Protein AF-A0A3D3PID1-F1 (afdb_monomer)

Structure (mmCIF, N/CA/C/O backbone):
data_AF-A0A3D3PID1-F1
#
_entry.id   AF-A0A3D3PID1-F1
#
loop_
_atom_site.group_PDB
_atom_site.id
_atom_site.type_symbol
_atom_site.label_atom_id
_atom_site.label_alt_id
_atom_site.label_comp_id
_atom_site.label_asym_id
_atom_site.label_entity_id
_atom_site.label_seq_id
_atom_site.pdbx_PDB_ins_code
_atom_site.Cartn_x
_atom_site.Cartn_y
_atom_site.Cartn_z
_atom_site.occupancy
_atom_site.B_iso_or_equiv
_atom_site.auth_seq_id
_atom_site.auth_comp_id
_atom_site.auth_asym_id
_atom_site.auth_atom_id
_atom_site.pdbx_PDB_model_num
ATOM 1 N N . GLY A 1 1 ? 4.902 16.224 2.330 1.00 88.00 1 GLY A N 1
ATOM 2 C CA . GLY A 1 1 ? 5.478 15.725 1.061 1.00 88.00 1 GLY A CA 1
ATOM 3 C C . GLY A 1 1 ? 4.628 14.599 0.493 1.00 88.00 1 GLY A C 1
ATOM 4 O O . GLY A 1 1 ? 3.591 14.297 1.069 1.00 88.00 1 GLY A O 1
ATOM 5 N N . ALA A 1 2 ? 5.029 13.984 -0.628 1.00 91.69 2 ALA A N 1
ATOM 6 C CA . ALA A 1 2 ? 4.224 12.952 -1.305 1.00 91.69 2 ALA A CA 1
ATOM 7 C C . ALA A 1 2 ? 3.969 11.706 -0.432 1.00 91.69 2 ALA A C 1
ATOM 9 O O . ALA A 1 2 ? 2.847 11.214 -0.383 1.00 91.69 2 ALA A O 1
ATOM 10 N N . LEU A 1 3 ? 4.976 11.255 0.325 1.00 93.56 3 LEU A N 1
ATOM 11 C CA . LEU A 1 3 ? 4.821 10.160 1.292 1.00 93.56 3 LEU A CA 1
ATOM 12 C C . LEU A 1 3 ? 3.854 10.509 2.434 1.00 93.56 3 LEU A C 1
ATOM 14 O O . LEU A 1 3 ? 3.068 9.664 2.851 1.00 93.56 3 LEU A O 1
ATOM 18 N N . ASP A 1 4 ? 3.869 11.750 2.927 1.00 94.12 4 ASP A N 1
ATOM 19 C CA . ASP A 1 4 ? 2.924 12.183 3.966 1.00 94.12 4 ASP A CA 1
ATOM 20 C C . ASP A 1 4 ? 1.488 12.185 3.439 1.00 94.12 4 ASP A C 1
ATOM 22 O O . ASP A 1 4 ? 0.581 11.716 4.120 1.00 94.12 4 ASP A O 1
ATOM 26 N N . ALA A 1 5 ? 1.290 12.661 2.206 1.00 96.06 5 ALA A N 1
ATOM 27 C CA . ALA A 1 5 ? -0.013 12.638 1.551 1.00 96.06 5 ALA A CA 1
ATOM 28 C C . ALA A 1 5 ? -0.512 11.200 1.343 1.00 96.06 5 ALA A C 1
ATOM 30 O O . ALA A 1 5 ? -1.659 10.911 1.667 1.00 96.06 5 ALA A O 1
ATOM 31 N N . LEU A 1 6 ? 0.355 10.287 0.887 1.00 94.81 6 LEU A N 1
ATOM 32 C CA . LEU A 1 6 ? 0.024 8.865 0.758 1.00 94.81 6 LEU A CA 1
ATOM 33 C C . LEU A 1 6 ? -0.426 8.272 2.099 1.00 94.81 6 LEU A C 1
ATOM 35 O O . LEU A 1 6 ? -1.483 7.653 2.171 1.00 94.81 6 LEU A O 1
ATOM 39 N N . ASN A 1 7 ? 0.340 8.502 3.168 1.00 95.00 7 ASN A N 1
ATOM 40 C CA . ASN A 1 7 ? -0.002 8.010 4.502 1.00 95.00 7 ASN A CA 1
ATOM 41 C C . ASN A 1 7 ? -1.343 8.571 5.000 1.00 95.00 7 ASN A C 1
ATOM 43 O O . ASN A 1 7 ? -2.144 7.824 5.555 1.00 95.00 7 ASN A O 1
ATOM 47 N N . LEU A 1 8 ? -1.604 9.865 4.791 1.00 96.25 8 LEU A N 1
ATOM 48 C CA . LEU A 1 8 ? -2.877 10.487 5.165 1.00 96.25 8 LEU A CA 1
ATOM 49 C C . LEU A 1 8 ? -4.050 9.873 4.401 1.00 96.25 8 LEU A C 1
ATOM 51 O O . LEU A 1 8 ? -5.071 9.563 5.010 1.00 96.25 8 LEU A O 1
ATOM 55 N N . CYS A 1 9 ? -3.899 9.663 3.093 1.00 96.94 9 CYS A N 1
ATOM 56 C CA . CYS A 1 9 ?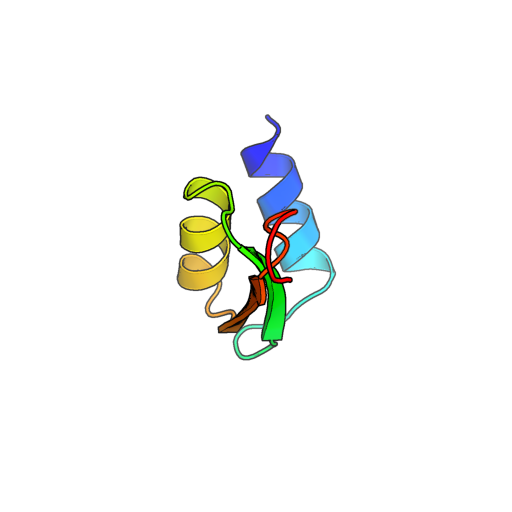 -4.924 9.019 2.279 1.00 96.94 9 CYS A CA 1
ATOM 57 C C . CYS A 1 9 ? -5.208 7.597 2.765 1.00 96.94 9 CYS A C 1
ATOM 59 O O . CYS A 1 9 ? -6.368 7.264 2.980 1.00 96.94 9 CYS A O 1
ATOM 61 N N . LEU A 1 10 ? -4.169 6.788 2.994 1.00 96.56 10 LEU A N 1
ATOM 62 C CA . LEU A 1 10 ? -4.319 5.417 3.486 1.00 96.56 10 LEU A CA 1
ATOM 63 C C . LEU A 1 10 ? -5.076 5.388 4.818 1.00 96.56 10 LEU A C 1
ATOM 65 O O . LEU A 1 10 ? -6.067 4.675 4.935 1.00 96.56 10 LEU A O 1
ATOM 69 N N . LEU A 1 11 ? -4.693 6.226 5.785 1.00 96.31 11 LEU A N 1
ATOM 70 C CA . LEU A 1 11 ? -5.382 6.313 7.079 1.00 96.31 11 LEU A CA 1
ATOM 71 C C . LEU A 1 11 ? -6.835 6.797 6.969 1.00 96.31 11 LEU A C 1
ATOM 73 O O . LEU A 1 11 ? -7.656 6.459 7.817 1.00 96.31 11 LEU A O 1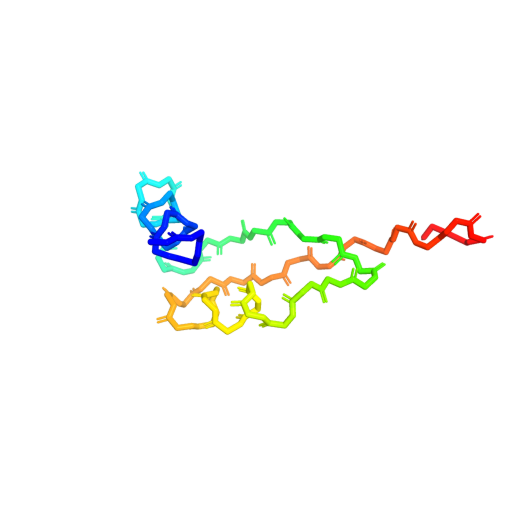
ATOM 77 N N . ALA A 1 12 ? -7.160 7.604 5.957 1.00 97.75 12 ALA A N 1
ATOM 78 C CA . ALA A 1 12 ? -8.509 8.123 5.759 1.00 97.75 12 ALA A CA 1
ATOM 79 C C . ALA A 1 12 ? -9.468 7.093 5.141 1.00 97.75 12 ALA A C 1
ATOM 81 O O . ALA A 1 12 ? -10.674 7.178 5.373 1.00 97.75 12 ALA A O 1
ATOM 82 N N . VAL A 1 13 ? -8.954 6.151 4.341 1.00 97.38 13 VAL A N 1
ATOM 83 C CA . VAL A 1 13 ? -9.783 5.250 3.517 1.00 97.38 13 VAL A CA 1
ATOM 84 C C . VAL A 1 13 ? -9.646 3.769 3.864 1.00 97.38 13 VAL A C 1
ATOM 86 O O . VAL A 1 13 ? -10.386 2.962 3.311 1.00 97.38 13 VAL A O 1
ATOM 89 N N . THR A 1 14 ? -8.738 3.406 4.770 1.00 97.62 14 THR A N 1
ATOM 90 C CA . THR A 1 14 ? -8.481 2.014 5.171 1.00 97.62 14 THR A CA 1
ATOM 91 C C . THR A 1 14 ? -8.436 1.863 6.688 1.00 97.62 14 THR A C 1
ATOM 93 O O . THR A 1 14 ? -8.371 2.840 7.441 1.00 97.62 14 THR A O 1
ATOM 96 N N . ARG A 1 15 ? -8.468 0.617 7.148 1.00 97.31 15 ARG A N 1
ATOM 97 C CA . ARG A 1 15 ? -8.264 0.199 8.535 1.00 97.31 15 ARG A CA 1
ATOM 98 C C . ARG A 1 15 ? -7.207 -0.906 8.580 1.00 97.31 15 ARG A C 1
ATOM 100 O O . ARG A 1 15 ? -7.068 -1.637 7.604 1.00 97.31 15 ARG A O 1
ATOM 107 N N . PRO A 1 16 ? -6.488 -1.077 9.704 1.00 96.62 16 PRO A N 1
ATOM 108 C CA . PRO A 1 16 ? -5.579 -2.209 9.862 1.00 96.62 16 PRO A CA 1
ATOM 109 C C . PRO A 1 16 ? -6.290 -3.539 9.572 1.00 96.62 16 PRO A C 1
ATOM 111 O O . PRO A 1 16 ? -7.375 -3.786 10.102 1.00 96.62 16 PRO A O 1
ATOM 114 N N . GLY A 1 17 ? -5.675 -4.374 8.738 1.00 95.81 17 GLY A N 1
ATOM 115 C CA . GLY A 1 17 ? -6.235 -5.621 8.215 1.00 95.81 17 GLY A CA 1
ATOM 116 C C . GLY A 1 17 ? -6.911 -5.502 6.845 1.00 95.81 17 GLY A C 1
ATOM 117 O O . GLY A 1 17 ? -7.186 -6.533 6.240 1.00 95.81 17 GLY A O 1
ATOM 118 N N . ASP A 1 18 ? -7.159 -4.291 6.336 1.00 98.00 18 ASP A N 1
ATOM 119 C CA . ASP A 1 18 ? -7.674 -4.110 4.977 1.00 98.00 18 ASP A CA 1
ATOM 120 C 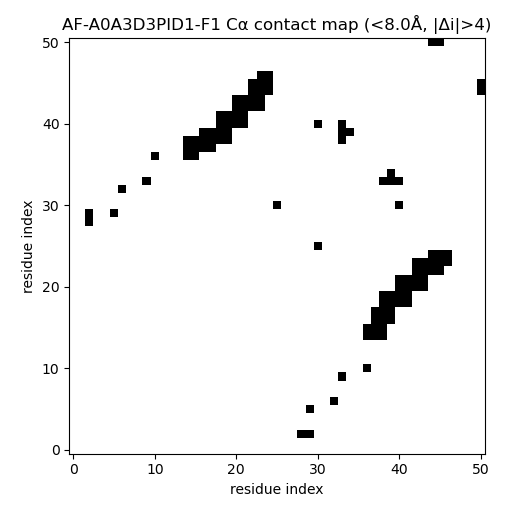C . ASP A 1 18 ? -6.591 -4.413 3.931 1.00 98.00 18 ASP A C 1
ATOM 122 O O . ASP A 1 18 ? -5.394 -4.183 4.147 1.00 98.00 18 ASP A O 1
ATOM 126 N N . SER A 1 19 ? -7.026 -4.884 2.762 1.00 96.81 19 SER A N 1
ATOM 127 C CA . SER A 1 19 ? -6.140 -5.152 1.631 1.00 96.81 19 SER A CA 1
ATOM 128 C C . SER A 1 19 ? -6.103 -3.976 0.652 1.00 96.81 19 SER A C 1
ATOM 130 O O . SER A 1 19 ? -7.133 -3.386 0.318 1.00 96.81 19 SER A O 1
ATOM 132 N N . VAL A 1 20 ? -4.915 -3.663 0.139 1.00 96.31 20 VAL A N 1
ATOM 133 C CA . VAL A 1 20 ? -4.684 -2.618 -0.864 1.00 96.31 20 VAL A CA 1
ATOM 134 C C . VAL A 1 20 ? -4.009 -3.234 -2.080 1.00 96.31 20 VAL A C 1
ATOM 136 O O . VAL A 1 20 ? -2.964 -3.870 -1.968 1.00 96.31 20 VAL A O 1
ATOM 139 N N . ILE A 1 21 ? -4.600 -3.019 -3.254 1.00 95.75 21 ILE A N 1
ATOM 140 C CA . ILE A 1 21 ? -4.002 -3.439 -4.521 1.00 95.75 21 ILE A CA 1
ATOM 141 C C . ILE A 1 21 ? -2.861 -2.487 -4.874 1.00 95.75 21 ILE A C 1
ATOM 143 O O . ILE A 1 21 ? -3.031 -1.266 -4.853 1.00 95.75 21 ILE A O 1
ATOM 147 N N . ILE A 1 22 ? -1.719 -3.055 -5.243 1.00 94.00 22 ILE A N 1
ATOM 148 C CA . ILE A 1 22 ? -0.548 -2.326 -5.722 1.00 94.00 22 ILE A CA 1
ATOM 149 C C . ILE A 1 22 ? -0.027 -2.963 -7.006 1.00 94.00 22 ILE A C 1
ATOM 151 O O . ILE A 1 22 ? -0.165 -4.163 -7.222 1.00 94.00 22 ILE A O 1
ATOM 155 N N . GLU A 1 23 ? 0.578 -2.158 -7.871 1.00 92.69 23 GLU A N 1
ATOM 156 C CA . GLU A 1 23 ? 1.260 -2.684 -9.051 1.00 92.69 23 GLU A CA 1
ATOM 157 C C . GLU A 1 23 ? 2.554 -3.426 -8.679 1.00 92.69 23 GLU A C 1
ATOM 159 O O . GLU A 1 23 ? 3.120 -3.200 -7.613 1.00 92.69 23 GLU A O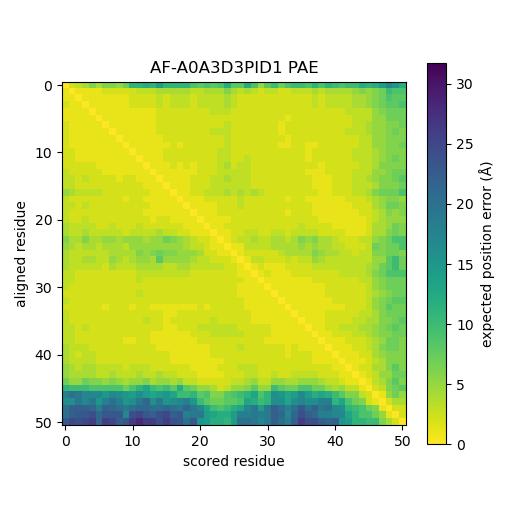 1
ATOM 164 N N . SER A 1 24 ? 3.046 -4.299 -9.554 1.00 90.12 24 SER A N 1
ATOM 165 C CA . SER A 1 24 ? 4.366 -4.916 -9.422 1.00 90.12 24 SER A CA 1
ATOM 166 C C . SER A 1 24 ? 5.114 -4.820 -10.759 1.00 90.12 24 SER A C 1
ATOM 168 O O . SER A 1 24 ? 4.614 -5.316 -11.776 1.00 90.12 24 SER A O 1
ATOM 170 N N . PRO A 1 25 ? 6.297 -4.172 -10.799 1.00 89.44 25 PRO A N 1
ATOM 171 C CA . PRO A 1 25 ? 7.047 -3.633 -9.659 1.00 89.44 25 PRO A CA 1
ATOM 172 C C . PRO A 1 25 ? 6.502 -2.286 -9.141 1.00 89.44 25 PRO A C 1
ATOM 174 O O . PRO A 1 25 ? 6.153 -1.414 -9.931 1.00 89.44 25 PRO A O 1
ATOM 177 N N . THR A 1 26 ? 6.518 -2.079 -7.818 1.00 89.62 26 THR A N 1
ATOM 178 C CA . THR A 1 26 ? 6.120 -0.808 -7.174 1.00 89.62 26 THR A CA 1
ATOM 179 C C . THR A 1 26 ? 7.272 -0.099 -6.460 1.00 89.62 26 THR A C 1
ATOM 181 O O . THR A 1 26 ? 8.358 -0.639 -6.239 1.00 89.62 26 THR A O 1
ATOM 184 N N . PHE A 1 27 ? 7.015 1.141 -6.052 1.00 89.44 27 PHE A N 1
ATOM 185 C CA . PHE A 1 27 ? 7.877 1.923 -5.181 1.00 89.44 27 PHE A CA 1
ATOM 186 C C . PHE A 1 27 ? 7.892 1.365 -3.748 1.00 89.44 27 PHE A C 1
ATOM 188 O O . PHE A 1 27 ? 6.880 1.354 -3.051 1.00 89.44 27 PHE A O 1
ATOM 195 N N . TYR A 1 28 ? 9.079 1.004 -3.257 1.00 89.25 28 TYR A N 1
ATOM 196 C CA . TYR A 1 28 ? 9.263 0.397 -1.932 1.00 89.25 28 TYR A CA 1
ATOM 197 C C . TYR A 1 28 ? 8.729 1.239 -0.758 1.00 89.25 28 TYR A C 1
ATOM 199 O O . TYR A 1 28 ? 8.258 0.689 0.235 1.00 89.25 28 TYR A O 1
ATOM 207 N N . GLY A 1 29 ? 8.737 2.573 -0.864 1.00 92.31 29 GLY A N 1
ATOM 208 C CA . GLY A 1 29 ? 8.176 3.427 0.188 1.00 92.31 29 GLY A CA 1
ATOM 209 C C . GLY A 1 29 ? 6.667 3.239 0.377 1.00 92.31 29 GLY A C 1
ATOM 210 O O . GLY A 1 29 ? 6.176 3.394 1.491 1.00 92.31 29 GLY A O 1
ATOM 211 N N . ALA A 1 30 ? 5.937 2.847 -0.674 1.00 91.50 30 ALA A N 1
ATOM 212 C CA . ALA A 1 30 ? 4.525 2.498 -0.555 1.00 91.50 30 ALA A CA 1
ATOM 213 C C . ALA A 1 30 ? 4.343 1.199 0.246 1.00 91.50 30 ALA A C 1
ATOM 215 O O . ALA A 1 30 ? 3.525 1.171 1.160 1.00 91.50 30 ALA A O 1
ATOM 216 N N . LEU A 1 31 ? 5.159 0.173 -0.020 1.00 94.38 31 LEU A N 1
ATOM 217 C CA . LEU A 1 31 ? 5.140 -1.093 0.727 1.00 94.38 31 LEU A CA 1
ATOM 218 C C . LEU A 1 31 ? 5.393 -0.878 2.224 1.00 94.38 31 LEU A C 1
ATOM 220 O O . LEU A 1 31 ? 4.616 -1.345 3.053 1.00 94.38 31 LEU A O 1
ATOM 224 N N . GLN A 1 32 ? 6.415 -0.090 2.571 1.00 94.94 32 GLN A N 1
ATOM 225 C CA . GLN A 1 32 ? 6.706 0.243 3.971 1.00 94.94 32 GLN A CA 1
ATOM 226 C C . GLN A 1 32 ? 5.556 0.998 4.649 1.00 94.94 32 GLN A C 1
ATOM 228 O O . GLN A 1 32 ? 5.275 0.789 5.830 1.00 94.94 32 GLN A O 1
ATOM 233 N N . SER A 1 33 ? 4.887 1.892 3.917 1.00 95.31 33 SER A N 1
ATOM 234 C CA . SER A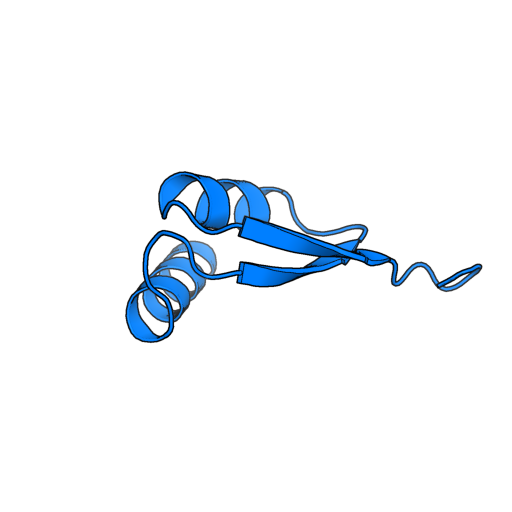 1 33 ? 3.708 2.599 4.417 1.00 95.31 33 SER A CA 1
ATOM 235 C C . SER A 1 33 ? 2.550 1.647 4.721 1.00 95.31 33 SER A C 1
ATOM 237 O O . SER A 1 33 ? 1.935 1.789 5.778 1.00 95.31 33 SER A O 1
ATOM 239 N N . LEU A 1 34 ? 2.275 0.682 3.837 1.00 96.06 34 LEU A N 1
ATOM 240 C CA . LEU A 1 34 ? 1.220 -0.319 4.029 1.00 96.06 34 LEU A CA 1
ATOM 241 C C . LEU A 1 34 ? 1.512 -1.212 5.240 1.00 96.06 34 LEU A C 1
ATOM 243 O O . LEU A 1 34 ? 0.674 -1.315 6.136 1.00 96.06 34 LEU A O 1
ATOM 247 N N . GLU A 1 35 ? 2.724 -1.765 5.323 1.00 95.00 35 GLU A N 1
ATOM 248 C CA . GLU A 1 35 ? 3.152 -2.629 6.431 1.00 95.00 35 GLU A CA 1
ATOM 249 C C . GLU A 1 35 ? 3.033 -1.911 7.784 1.00 95.00 35 GLU A C 1
ATOM 251 O O . GLU A 1 35 ? 2.471 -2.449 8.738 1.00 95.00 35 GLU A O 1
ATOM 256 N N . ARG A 1 36 ? 3.475 -0.648 7.863 1.00 95.38 36 ARG A N 1
ATOM 257 C CA . ARG A 1 36 ? 3.416 0.153 9.097 1.00 95.38 36 ARG A CA 1
ATOM 258 C C . ARG A 1 36 ? 1.988 0.417 9.584 1.00 95.38 36 ARG A C 1
ATOM 260 O O . ARG A 1 36 ? 1.781 0.582 10.784 1.00 95.38 36 ARG A O 1
ATOM 267 N N . ILE A 1 37 ? 1.025 0.513 8.669 1.00 95.88 37 ILE A N 1
ATOM 268 C CA . ILE A 1 37 ? -0.396 0.740 8.985 1.00 95.88 37 ILE A CA 1
ATOM 269 C C . ILE A 1 37 ? -1.119 -0.601 9.242 1.00 95.88 37 ILE A C 1
ATOM 271 O O . ILE A 1 37 ? -2.245 -0.613 9.735 1.00 95.88 37 ILE A O 1
ATOM 275 N N . GLY A 1 38 ? -0.455 -1.735 8.993 1.00 96.75 38 GLY A N 1
ATOM 276 C CA . GLY A 1 38 ? -1.023 -3.073 9.142 1.00 96.75 38 GLY A CA 1
ATOM 277 C C . GLY A 1 38 ? -1.949 -3.454 7.990 1.00 96.75 38 GLY A C 1
ATOM 278 O O . GLY A 1 38 ? -2.941 -4.138 8.223 1.00 96.75 38 GLY A O 1
ATOM 279 N N . LEU A 1 39 ? -1.669 -2.968 6.780 1.00 97.62 39 LEU A N 1
ATOM 280 C CA . LEU A 1 39 ? -2.427 -3.275 5.566 1.00 97.62 39 LEU A CA 1
ATOM 281 C C . LEU A 1 39 ? -1.782 -4.433 4.804 1.00 97.62 39 LEU A C 1
ATOM 283 O O . LEU A 1 39 ? -0.557 -4.553 4.763 1.00 97.62 39 LEU A O 1
ATOM 287 N N . GLU A 1 40 ? -2.607 -5.254 4.163 1.00 96.56 40 GLU A N 1
ATOM 288 C CA . GLU A 1 40 ? -2.144 -6.340 3.298 1.00 96.56 40 GLU A CA 1
ATOM 289 C C . GLU A 1 40 ? -1.983 -5.836 1.860 1.00 96.56 40 GLU A C 1
ATOM 291 O O . GLU A 1 40 ? -2.919 -5.302 1.265 1.00 96.56 40 GLU A O 1
ATOM 296 N N . ALA A 1 41 ? -0.795 -5.996 1.282 1.00 95.12 41 ALA A N 1
ATOM 297 C CA . ALA A 1 41 ? -0.547 -5.610 -0.100 1.00 95.12 41 ALA A CA 1
ATOM 298 C C . ALA A 1 41 ? -0.909 -6.761 -1.050 1.00 95.12 41 ALA A C 1
ATOM 300 O O . ALA A 1 41 ? -0.337 -7.846 -0.962 1.00 95.12 41 ALA A O 1
ATOM 301 N N . ILE A 1 42 ? -1.829 -6.511 -1.983 1.00 95.06 42 ILE A N 1
ATOM 302 C CA . ILE A 1 42 ? -2.14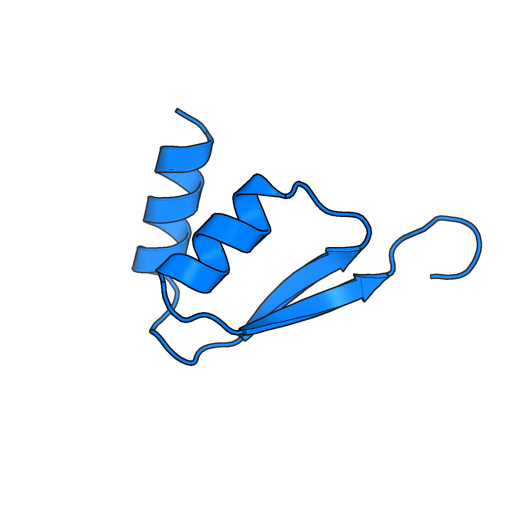0 -7.435 -3.077 1.00 95.06 42 ILE A CA 1
ATOM 303 C C . ILE A 1 42 ? -1.406 -6.943 -4.318 1.00 95.06 42 ILE A C 1
ATOM 305 O O . ILE A 1 42 ? -1.807 -5.959 -4.942 1.00 95.06 42 ILE A O 1
ATOM 309 N N . GLU A 1 43 ? -0.322 -7.626 -4.666 1.00 92.31 43 GLU A N 1
ATOM 310 C CA . GLU A 1 43 ? 0.461 -7.305 -5.854 1.00 92.31 43 GLU A CA 1
ATOM 311 C C . GLU A 1 43 ? -0.237 -7.775 -7.130 1.00 92.31 43 GLU A C 1
ATOM 313 O O . GLU A 1 43 ? -0.585 -8.946 -7.285 1.00 92.31 43 GLU A O 1
ATOM 318 N N . VAL A 1 44 ? -0.410 -6.842 -8.062 1.00 92.25 44 VAL A N 1
ATOM 319 C CA . VAL A 1 44 ? -0.856 -7.101 -9.428 1.00 92.25 44 VAL A CA 1
ATOM 320 C C . VAL A 1 44 ? 0.321 -6.811 -10.345 1.00 92.25 44 VAL A C 1
ATOM 322 O O . VAL A 1 44 ? 0.733 -5.653 -10.445 1.00 92.25 44 VAL A O 1
ATOM 325 N N . PRO A 1 45 ? 0.896 -7.827 -10.998 1.00 89.06 45 PRO A N 1
ATOM 326 C CA . PRO A 1 45 ? 2.002 -7.591 -11.899 1.00 89.06 45 PRO A CA 1
ATOM 327 C C . PRO A 1 45 ? 1.502 -6.807 -13.129 1.00 89.06 45 PRO A C 1
ATOM 329 O O . PRO A 1 45 ? 0.396 -6.995 -13.642 1.00 89.06 45 PRO A O 1
ATOM 332 N N . THR A 1 46 ? 2.263 -5.773 -13.488 1.00 82.81 46 THR A N 1
ATOM 333 C CA . THR A 1 46 ? 1.921 -4.805 -14.548 1.00 82.81 46 THR A CA 1
ATOM 334 C C . THR A 1 46 ? 3.010 -4.728 -15.609 1.00 82.81 46 THR A C 1
ATOM 336 O O . THR A 1 46 ? 2.987 -3.859 -16.487 1.00 82.81 46 THR A O 1
ATOM 339 N N . HIS A 1 47 ? 3.989 -5.634 -15.555 1.00 72.19 47 HIS A N 1
ATOM 340 C CA . HIS A 1 47 ? 5.123 -5.579 -16.456 1.00 72.19 47 HIS A CA 1
ATOM 341 C C . HIS A 1 47 ? 4.649 -5.810 -17.906 1.00 72.19 47 HIS A C 1
ATOM 343 O O . HIS A 1 47 ? 4.018 -6.830 -18.192 1.00 72.19 47 HIS A O 1
ATOM 349 N N . PRO A 1 48 ? 5.015 -4.934 -18.867 1.00 66.69 48 PRO A N 1
ATOM 350 C CA . PRO A 1 48 ? 4.425 -4.874 -20.214 1.00 66.69 48 PRO A CA 1
ATOM 351 C C . PR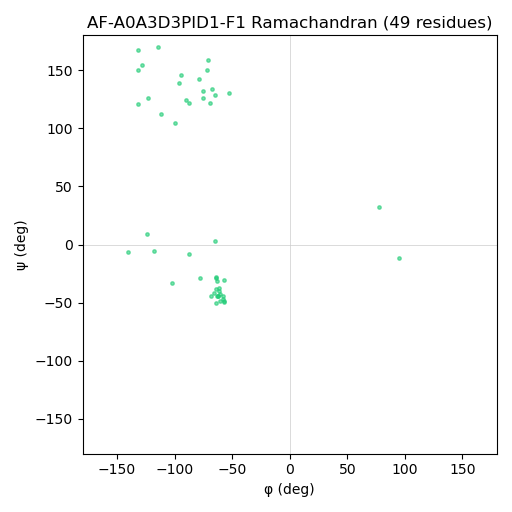O A 1 48 ? 4.668 -6.104 -21.105 1.00 66.69 48 PRO A C 1
ATOM 353 O O . PRO A 1 48 ? 4.291 -6.100 -22.273 1.00 66.69 48 PRO A O 1
ATOM 356 N N . ARG A 1 49 ? 5.332 -7.141 -20.587 1.00 64.88 49 ARG A N 1
ATOM 357 C CA . ARG A 1 49 ? 5.658 -8.360 -21.329 1.00 64.88 49 ARG A CA 1
ATOM 358 C C . ARG A 1 49 ? 4.733 -9.530 -20.993 1.00 64.88 49 ARG A C 1
ATOM 360 O O . ARG A 1 49 ? 4.467 -10.309 -21.898 1.00 64.88 49 ARG A O 1
ATOM 367 N N . GLU A 1 50 ? 4.249 -9.646 -19.755 1.00 62.81 50 GLU A N 1
ATOM 368 C CA . GLU A 1 50 ? 3.468 -10.821 -19.323 1.00 62.81 50 GLU A CA 1
ATOM 369 C C . GLU A 1 50 ? 2.279 -10.507 -18.401 1.00 62.81 50 GLU A C 1
ATOM 371 O O . GLU A 1 50 ? 1.462 -11.403 -18.216 1.00 62.81 50 GLU A O 1
ATOM 376 N N . GLY A 1 51 ? 2.103 -9.257 -17.940 1.00 52.22 51 GLY A N 1
ATOM 377 C CA . GLY A 1 51 ? 1.017 -8.917 -17.013 1.00 52.22 51 GLY A CA 1
ATOM 378 C C . GLY A 1 51 ? 1.260 -9.584 -15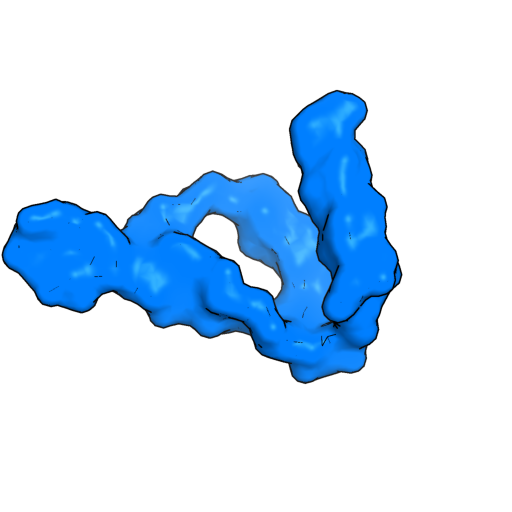.683 1.00 52.22 51 GLY A C 1
ATOM 379 O O . GLY A 1 51 ? 0.603 -10.605 -15.394 1.00 52.22 51 GLY A O 1
#

Foldseek 3Di:
DVLVVLLVVCVVPDAQAAEDEDEPPDDVSNVVSCVVRNYHYDYDYDPPPPD

Radius of gyration: 11.61 Å; Cα contacts (8 Å, |Δi|>4): 54; chains: 1; bounding box: 19×26×31 Å

Mean predicted aligned error: 4.0 Å

Secondary structure (DSSP, 8-state):
-HHHHHHHHHHHH--TT-EEEEEES--HHHHHHHHHHTPEEEEEE--TTT-

Solvent-accessible surface area (backbone atoms only — not comparable to full-atom values): 3103 Å² total; per-residue (Å²): 105,73,69,56,51,50,53,52,51,48,64,73,79,55,55,69,72,40,77,43,81,39,59,32,90,63,65,66,71,57,54,55,53,34,55,75,57,42,34,43,78,44,74,40,54,62,47,96,86,77,82

Nearest PDB structures (foldseek):
 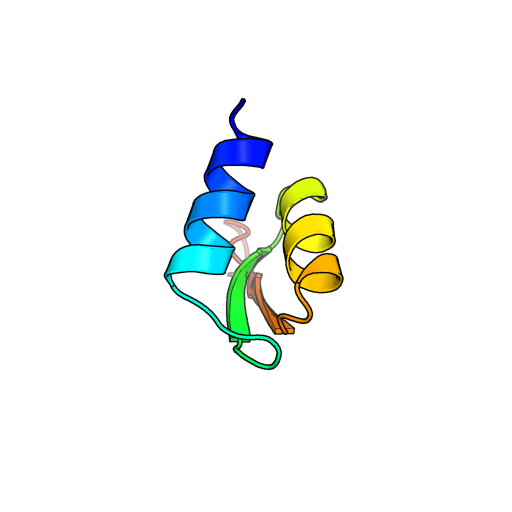 8juj-assembly1_A  TM=9.137E-01  e=2.297E-03  Bacillus cereus ATCC 14579
  8bj2-assembly1_B  TM=9.260E-01  e=4.273E-03  Medicago truncatula
  4r5z-assembly2_C  TM=9.028E-01  e=4.458E-02  Mycobacterium tuberculosis H37Rv
  3ffh-assembly1_A  TM=8.351E-01  e=3.625E-02  Listeria innocua
  4wbt-assembly1_C-2  TM=9.105E-01  e=7.225E-02  Sinorhizobium meliloti 1021

Sequence (51 aa):
GALDALNLCLLAVTRPGDSVIIESPTFYGALQSLERIGLEAIEVPTHPREG

pLDDT: mean 91.18, std 9.76, range [52.22, 98.0]